Protein AF-A0A955YED9-F1 (afdb_monomer)

Solvent-accessible surface area (backbone atoms only — not comparable to full-atom values): 10294 Å² total; per-residue (Å²): 82,67,20,69,26,77,44,72,59,52,71,67,49,57,54,51,43,60,64,38,53,78,59,78,56,86,55,66,70,59,53,50,50,53,52,51,34,46,51,51,10,52,52,47,29,49,50,55,23,45,76,72,68,26,78,44,73,44,81,73,46,78,47,78,45,75,80,56,95,59,26,37,37,23,36,32,37,33,46,57,40,57,86,73,66,89,85,74,68,74,97,48,92,83,58,73,73,76,77,79,78,75,66,68,87,75,60,83,68,96,72,82,93,81,75,95,79,74,81,93,79,71,86,93,78,84,87,86,87,88,80,92,66,66,65,65,54,54,53,51,51,54,53,48,51,52,52,50,52,52,52,50,54,58,62,60,53,56,68,62,68,72,73,112

Sequence (164 aa):
VMATSVYSLGVSASIGALFKSIQRGELPEVTQLIYQARENALELIRKEAQALGAERVIGNRLQIREIGSGLVEVVALGTAVRRGPEGMRPQTPQLIPQAVIVDKSSRKTDESVTGLGAPLGGPMARAQHAQNSAGARAVGLIVGLFTLLFTCCLSGLIPFLAQQ

Mean predicted aligned error: 17.89 Å

Radius of gyration: 29.61 Å; Cα contacts (8 Å, |Δi|>4): 136; chains: 1; bounding box: 74×67×71 Å

Foldseek 3Di:
DKFKFKDACDPVNVVVCVVCVLVPDDSVSVVVRVVVRQVVRVVVVVVVLVVVVAPDWPPWDWDWDDPDPRMIMIMIDTDGHHDDDPPDDDPDPPPPPPDPPPPPVPDDPDDDDDPPDDPPPDDPPDDPDDDPDPSVVVVCVVVVVVVVVVVVVVVVVVVVVVPD

pLDDT: mean 75.04, std 17.65, range [46.12, 98.19]

Secondary structure (DSSP, 8-state):
-EEEEEEE-HHHHHHHHHHHHTT----HHHHHHHHHHHHHHHHHHHHHHHHTT-SEEEEEEEEEEEEETTE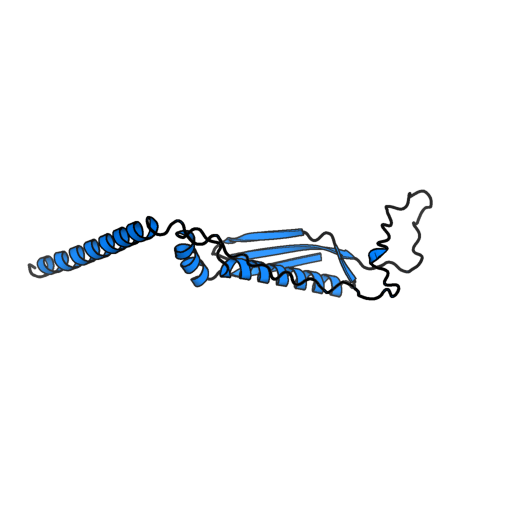EEEEEEEEEE-PPPTTPPPSSTTS--------GGG-----------------------S--SSHHHHHHHHHHHHHHHHHHHHHHHTTTTT--

Structure (mmCIF, N/CA/C/O backbone):
data_AF-A0A955YED9-F1
#
_entry.id   AF-A0A955YED9-F1
#
loop_
_atom_site.group_PDB
_atom_site.id
_atom_site.type_symbol
_atom_site.label_atom_id
_atom_site.label_alt_id
_atom_site.label_comp_id
_atom_site.label_asym_id
_atom_site.label_entity_id
_atom_site.label_seq_id
_atom_site.pdbx_PDB_ins_code
_atom_site.Cartn_x
_atom_site.Cartn_y
_atom_site.Cartn_z
_atom_site.occupancy
_atom_site.B_iso_or_equiv
_atom_site.auth_seq_id
_atom_site.auth_comp_id
_atom_site.auth_asym_id
_atom_site.auth_atom_id
_atom_site.pdbx_PDB_model_num
AT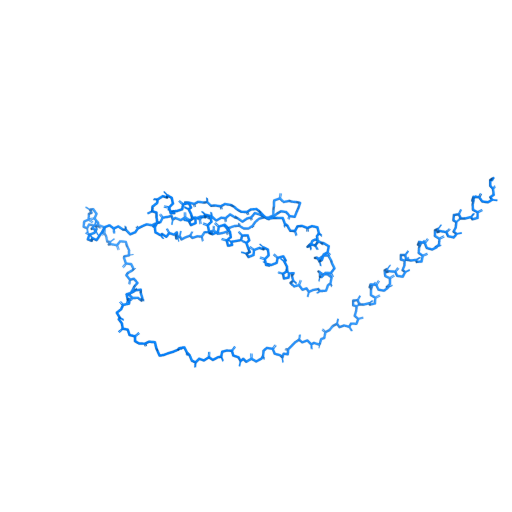OM 1 N N . VAL A 1 1 ? 9.531 4.900 -5.471 1.00 97.12 1 VAL A N 1
ATOM 2 C CA . VAL A 1 1 ? 8.109 5.297 -5.534 1.00 97.12 1 VAL A CA 1
ATOM 3 C C . VAL A 1 1 ? 7.575 5.382 -4.125 1.00 97.12 1 VAL A C 1
ATOM 5 O O . VAL A 1 1 ? 8.065 4.655 -3.256 1.00 97.12 1 VAL A O 1
ATOM 8 N N . MET A 1 2 ? 6.650 6.301 -3.892 1.00 97.25 2 MET A N 1
ATOM 9 C CA . MET A 1 2 ? 6.045 6.548 -2.595 1.00 97.25 2 MET A CA 1
ATOM 10 C C . MET A 1 2 ? 4.630 7.106 -2.759 1.00 97.25 2 MET A C 1
ATOM 12 O O . MET A 1 2 ? 4.415 8.084 -3.465 1.00 97.25 2 MET A O 1
ATOM 16 N N . ALA A 1 3 ? 3.692 6.569 -1.985 1.00 97.62 3 ALA A N 1
ATOM 17 C CA . ALA A 1 3 ? 2.346 7.111 -1.876 1.00 97.62 3 ALA A CA 1
ATOM 18 C C . ALA A 1 3 ? 1.942 7.320 -0.417 1.00 97.62 3 ALA A C 1
ATOM 20 O O . ALA A 1 3 ? 2.412 6.619 0.477 1.00 97.62 3 ALA A O 1
ATOM 21 N N . THR A 1 4 ? 1.038 8.268 -0.186 1.00 96.31 4 THR A N 1
ATOM 22 C CA . THR A 1 4 ? 0.406 8.496 1.117 1.00 96.31 4 THR A CA 1
ATOM 23 C C . THR A 1 4 ? -1.108 8.541 0.960 1.00 96.31 4 THR A C 1
ATOM 25 O O . THR A 1 4 ? -1.628 8.955 -0.078 1.00 96.31 4 THR A O 1
ATOM 28 N N . SER A 1 5 ? -1.813 8.077 1.983 1.00 96.31 5 SER A N 1
ATOM 29 C CA . SER A 1 5 ? -3.266 8.052 2.059 1.00 96.31 5 SER A CA 1
ATOM 30 C C . SER A 1 5 ? -3.695 8.432 3.470 1.00 96.31 5 SER A C 1
ATOM 32 O O . SER A 1 5 ? -3.253 7.809 4.432 1.00 96.31 5 SER A O 1
ATOM 34 N N . VAL 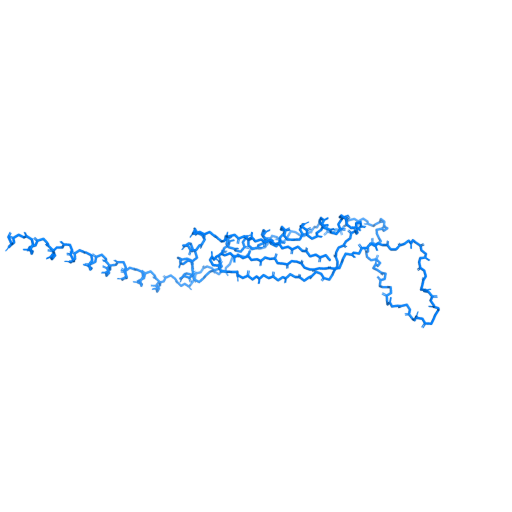A 1 6 ? -4.575 9.425 3.601 1.00 94.94 6 VAL A N 1
ATOM 35 C CA . VAL A 1 6 ? -5.052 9.923 4.898 1.00 94.94 6 VAL A CA 1
ATOM 36 C C . VAL A 1 6 ? -6.549 9.678 5.016 1.00 94.94 6 VAL A C 1
ATOM 38 O O . VAL A 1 6 ? -7.313 10.068 4.136 1.00 94.94 6 VAL A O 1
ATOM 41 N N . TYR A 1 7 ? -6.966 9.035 6.103 1.00 92.75 7 TYR A N 1
ATOM 42 C CA . TYR A 1 7 ? -8.367 8.751 6.408 1.00 92.75 7 TYR A CA 1
ATOM 43 C C . TYR A 1 7 ? -8.744 9.327 7.772 1.00 92.75 7 TYR A C 1
ATOM 45 O O . TYR A 1 7 ? -7.939 9.331 8.701 1.00 92.75 7 TYR A O 1
ATOM 53 N N . SER A 1 8 ? -9.987 9.791 7.902 1.00 90.06 8 SER A N 1
ATOM 54 C CA . SER A 1 8 ? -10.555 10.198 9.188 1.00 90.06 8 SER A CA 1
ATOM 55 C C . SER A 1 8 ? -11.337 9.046 9.795 1.00 90.06 8 SER A C 1
ATOM 57 O O . SER A 1 8 ? -12.218 8.496 9.143 1.00 90.06 8 SER A O 1
ATOM 59 N N . LEU A 1 9 ? -11.051 8.724 11.054 1.00 83.75 9 LEU A N 1
ATOM 60 C CA . LEU A 1 9 ? -11.819 7.761 11.839 1.00 83.75 9 LEU A CA 1
ATOM 61 C C . LEU A 1 9 ? -13.270 8.233 12.039 1.00 83.75 9 LEU A C 1
ATOM 63 O O . LEU A 1 9 ? -14.179 7.414 12.113 1.00 83.75 9 LEU A O 1
ATOM 67 N N . GLY A 1 10 ? -13.509 9.548 12.047 1.00 77.88 10 GLY A N 1
ATOM 68 C CA . GLY A 1 10 ? -14.836 10.133 12.222 1.00 77.88 10 GLY A CA 1
ATOM 69 C C . GLY A 1 10 ? -15.371 10.042 13.658 1.00 77.88 10 GLY A C 1
ATOM 70 O O . GLY A 1 10 ? -14.971 9.207 14.466 1.00 77.88 10 GLY A O 1
ATOM 71 N N . VAL A 1 11 ? -16.321 10.924 13.990 1.00 65.88 11 VAL A N 1
ATOM 72 C CA . VAL A 1 11 ? -16.887 11.055 15.350 1.00 65.88 11 VAL A CA 1
ATOM 73 C C . VAL A 1 11 ? -17.672 9.806 15.776 1.00 65.88 11 VAL A C 1
ATOM 75 O O . VAL A 1 11 ? -17.651 9.427 16.945 1.00 65.88 11 VAL A O 1
ATOM 78 N N . SER A 1 12 ? -18.329 9.126 14.835 1.00 58.22 12 SER A N 1
ATOM 79 C CA . SER A 1 12 ? -19.092 7.899 15.096 1.00 58.22 12 SER A CA 1
ATOM 80 C C . SER A 1 12 ? -18.199 6.721 15.483 1.00 58.22 12 SER A C 1
ATOM 82 O O . SER A 1 12 ? -18.553 5.976 16.399 1.00 58.22 12 SER A O 1
ATOM 84 N N . ALA A 1 13 ? -17.028 6.576 14.852 1.00 66.06 13 ALA A N 1
ATOM 85 C CA . ALA A 1 13 ? -16.054 5.572 15.258 1.00 66.06 13 ALA A CA 1
ATOM 86 C C . ALA A 1 13 ? -15.464 5.911 16.626 1.00 66.06 13 ALA A C 1
ATOM 88 O O . ALA A 1 13 ? -15.312 5.006 17.431 1.00 66.06 13 ALA A O 1
ATOM 89 N N . SER A 1 14 ? -15.219 7.188 16.940 1.00 66.81 14 SER A N 1
ATOM 90 C CA . SER A 1 14 ? -14.730 7.614 18.261 1.00 66.81 14 SER A CA 1
ATOM 91 C C . SER A 1 14 ? -15.736 7.350 19.389 1.00 66.81 14 SER A C 1
ATOM 93 O O . SER A 1 14 ? -15.358 6.892 20.465 1.00 66.81 14 SER A O 1
ATOM 95 N N . ILE A 1 15 ? -17.030 7.582 19.150 1.00 64.31 15 ILE A N 1
ATOM 96 C CA . ILE A 1 15 ? -18.091 7.303 20.131 1.00 64.31 15 ILE A CA 1
ATOM 97 C C . ILE A 1 15 ? -18.309 5.788 20.263 1.00 64.31 15 ILE A C 1
ATOM 99 O O . ILE A 1 15 ? -18.321 5.257 21.373 1.00 64.31 15 ILE A O 1
ATOM 103 N N . GLY A 1 16 ? -18.411 5.066 19.142 1.00 65.19 16 GLY A N 1
ATOM 104 C CA . GLY A 1 16 ? -18.522 3.605 19.129 1.00 65.19 16 GLY A CA 1
ATOM 105 C C . GLY A 1 16 ? -17.306 2.913 19.752 1.00 65.19 16 GLY A C 1
ATOM 106 O O . GLY A 1 16 ? -17.466 1.927 20.468 1.00 65.19 16 GLY A O 1
ATOM 107 N N . ALA A 1 17 ? -16.109 3.472 19.561 1.00 64.44 17 ALA A N 1
ATOM 108 C CA . ALA A 1 17 ? -14.872 3.048 20.200 1.00 64.44 17 ALA A CA 1
ATOM 109 C C . ALA A 1 17 ? -14.945 3.182 21.712 1.00 64.44 17 ALA A C 1
ATOM 111 O O . ALA A 1 17 ? -14.560 2.256 22.413 1.00 64.44 17 ALA A O 1
ATOM 112 N N . LEU A 1 18 ? -15.460 4.298 22.228 1.00 64.81 18 LEU A N 1
ATOM 113 C CA . LEU A 1 18 ? -15.553 4.536 23.665 1.00 64.81 18 LEU A CA 1
ATOM 114 C C . LEU A 1 18 ? -16.516 3.549 24.344 1.00 64.81 18 LEU A C 1
ATOM 116 O O . LEU A 1 18 ? -16.209 3.013 25.404 1.00 64.81 18 LEU A O 1
ATOM 120 N N . PHE A 1 19 ? -17.644 3.232 23.701 1.00 64.81 19 PHE A N 1
ATOM 121 C CA . PHE A 1 19 ? -18.604 2.259 24.231 1.00 64.81 19 PHE A CA 1
ATOM 122 C C . PHE A 1 19 ? -18.148 0.797 24.059 1.00 64.81 19 PHE A C 1
ATOM 124 O O . PHE A 1 19 ? -18.341 -0.007 24.973 1.00 64.81 19 PHE A O 1
ATOM 131 N N . LYS A 1 20 ? -17.509 0.437 22.932 1.00 63.09 20 LYS A N 1
ATOM 132 C CA . LYS A 1 20 ? -17.003 -0.928 22.675 1.00 63.09 20 LYS A CA 1
ATOM 133 C C . LYS A 1 20 ? -15.673 -1.226 23.385 1.00 63.09 20 LYS A C 1
ATOM 135 O O . LYS A 1 20 ? -15.450 -2.365 23.777 1.00 63.09 20 LYS A O 1
ATOM 140 N N . SER A 1 21 ? -14.815 -0.232 23.626 1.00 61.81 21 SER A N 1
ATOM 141 C CA . SER A 1 21 ? -13.539 -0.411 24.352 1.00 61.81 21 SER A CA 1
ATOM 142 C C . SER A 1 21 ? -13.737 -0.805 25.819 1.00 61.81 21 SER A C 1
ATOM 144 O O . SER A 1 21 ? -12.937 -1.564 26.365 1.00 61.81 21 SER A O 1
ATOM 146 N N . ILE A 1 22 ? -14.846 -0.382 26.437 1.00 64.62 22 ILE A N 1
ATOM 147 C CA . ILE A 1 22 ? -15.251 -0.821 27.782 1.00 64.62 22 ILE A CA 1
ATOM 148 C C . ILE A 1 22 ? -15.638 -2.315 27.784 1.00 64.62 22 ILE A C 1
ATOM 150 O O . ILE A 1 22 ? -15.417 -3.013 28.774 1.00 64.62 22 ILE A O 1
ATOM 154 N N . GLN A 1 23 ? -16.139 -2.843 26.662 1.00 60.00 23 GLN A N 1
ATOM 155 C CA . GLN A 1 23 ? -16.409 -4.268 26.434 1.00 60.00 23 GLN A CA 1
ATOM 156 C C . GLN A 1 23 ? -15.303 -4.917 25.584 1.00 60.00 23 GLN A C 1
ATOM 158 O O . GLN A 1 23 ? -15.607 -5.509 24.558 1.00 60.00 23 GLN A O 1
ATOM 163 N N . ARG A 1 24 ? -14.027 -4.784 25.993 1.00 59.62 24 ARG A N 1
ATOM 164 C CA . ARG A 1 24 ? -12.857 -5.561 25.506 1.00 59.62 24 ARG A CA 1
ATOM 165 C C . ARG A 1 24 ? -13.068 -6.223 24.131 1.00 59.62 24 ARG A C 1
ATOM 167 O O . ARG A 1 24 ? -13.347 -7.418 24.049 1.00 59.62 24 ARG A O 1
ATOM 174 N N . GLY A 1 25 ? -12.924 -5.461 23.055 1.00 74.25 25 GLY A N 1
ATOM 175 C CA . GLY A 1 25 ? -13.108 -5.999 21.714 1.00 74.25 25 GLY A CA 1
ATOM 176 C C . GLY A 1 25 ? -12.430 -5.161 20.647 1.00 74.25 25 GLY A C 1
ATOM 177 O O . GLY A 1 25 ? -12.253 -3.956 20.815 1.00 74.25 25 GLY A O 1
ATOM 178 N N . GLU A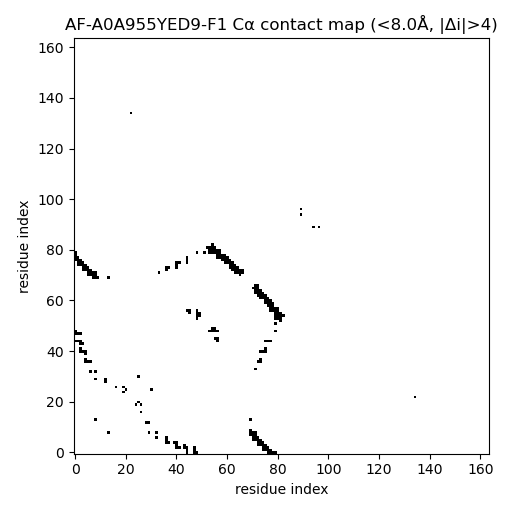 1 26 ? -12.049 -5.832 19.560 1.00 78.00 26 GLU A N 1
ATOM 179 C CA . GLU A 1 26 ? -11.688 -5.208 18.290 1.00 78.00 26 GLU A CA 1
ATOM 180 C C . GLU A 1 26 ? -12.803 -4.256 17.829 1.00 78.00 26 GLU A C 1
ATOM 182 O O . GLU A 1 26 ? -13.990 -4.505 18.054 1.00 78.00 26 GLU A O 1
ATOM 187 N N . LEU A 1 27 ? -12.418 -3.166 17.165 1.00 82.69 27 LEU A N 1
ATOM 188 C CA . LEU A 1 27 ? -13.344 -2.236 16.534 1.00 82.69 27 LEU A CA 1
ATOM 189 C C . LEU A 1 27 ? -13.379 -2.542 15.033 1.00 82.69 27 LEU A C 1
ATOM 191 O O . LEU A 1 27 ? -12.584 -1.960 14.294 1.00 82.69 27 LEU A O 1
ATOM 195 N N . PRO A 1 28 ? -14.267 -3.434 14.559 1.00 82.06 28 PRO A N 1
ATOM 196 C CA . PRO A 1 28 ? -14.246 -3.894 13.173 1.00 82.06 28 PRO A CA 1
ATOM 197 C C . PRO A 1 28 ? -14.401 -2.744 12.174 1.00 82.06 28 PRO A C 1
ATOM 199 O O . PRO A 1 28 ? -13.809 -2.784 11.100 1.00 82.06 28 PRO A O 1
ATOM 202 N N . GLU A 1 29 ? -15.130 -1.684 12.530 1.00 82.12 29 GLU A N 1
ATOM 203 C CA . GLU A 1 29 ? -15.288 -0.504 11.678 1.00 82.12 29 GLU A CA 1
ATOM 204 C C . GLU A 1 29 ? -13.972 0.278 11.516 1.00 82.12 29 GLU A C 1
ATOM 206 O O . GLU A 1 29 ? -13.617 0.681 10.408 1.00 82.12 29 GLU A O 1
ATOM 211 N N . VAL A 1 30 ? -13.213 0.443 12.604 1.00 84.69 30 VAL A N 1
ATOM 212 C CA . VAL A 1 30 ? -11.893 1.093 12.577 1.00 84.69 30 VAL A CA 1
ATOM 213 C C . VAL A 1 30 ? -10.884 0.201 11.867 1.00 84.69 30 VAL A C 1
ATOM 215 O O . VAL A 1 30 ? -10.158 0.674 10.997 1.00 84.69 30 VAL A O 1
ATOM 218 N N . THR A 1 31 ? -10.874 -1.097 12.178 1.00 88.56 31 THR A N 1
ATOM 219 C CA . THR A 1 31 ? -10.040 -2.084 11.490 1.00 88.56 31 THR A CA 1
ATOM 220 C C . THR A 1 31 ? -10.264 -2.020 9.977 1.00 88.56 31 THR A C 1
ATOM 222 O O . THR A 1 31 ? -9.306 -1.895 9.213 1.00 88.56 31 THR A O 1
ATOM 225 N N . GLN A 1 32 ? -11.523 -2.043 9.531 1.00 90.31 32 GLN A N 1
ATOM 226 C CA . GLN A 1 32 ? -11.873 -1.989 8.114 1.00 90.31 32 GLN A CA 1
ATOM 227 C C . GLN A 1 32 ? -11.411 -0.688 7.451 1.00 90.31 32 GLN A C 1
ATOM 229 O O . GLN A 1 32 ? -10.901 -0.717 6.331 1.00 90.31 32 GLN A O 1
ATOM 234 N N . LEU A 1 33 ? -11.536 0.444 8.144 1.00 91.12 33 LEU A N 1
ATOM 235 C CA . LEU A 1 33 ? -11.054 1.731 7.651 1.00 91.12 33 LEU A CA 1
ATOM 236 C C . LEU A 1 33 ? -9.532 1.731 7.452 1.00 91.12 33 LEU A C 1
ATOM 238 O O . LEU A 1 33 ? -9.045 2.209 6.427 1.00 91.12 33 LEU A O 1
ATOM 242 N N . ILE A 1 34 ? -8.776 1.127 8.372 1.00 91.94 34 ILE A N 1
ATOM 243 C CA . ILE A 1 34 ? -7.325 0.959 8.216 1.00 91.94 34 ILE A CA 1
ATOM 244 C C . ILE A 1 34 ? -6.991 0.070 7.012 1.00 91.94 34 ILE A C 1
ATOM 246 O O . ILE A 1 34 ? -6.077 0.391 6.247 1.00 91.94 34 ILE A O 1
ATOM 250 N N . TYR A 1 35 ? -7.734 -1.022 6.798 1.00 94.62 35 TYR A N 1
ATOM 251 C CA . TYR A 1 35 ? -7.561 -1.866 5.611 1.00 94.62 35 TYR A CA 1
ATOM 252 C C . TYR A 1 35 ? -7.810 -1.088 4.315 1.00 94.62 35 TYR A C 1
ATOM 254 O O . TYR A 1 35 ? -6.997 -1.172 3.394 1.00 94.62 35 TYR A O 1
ATOM 262 N N . GLN A 1 36 ? -8.879 -0.292 4.257 1.00 95.12 36 GLN A N 1
ATOM 263 C CA . GLN A 1 36 ? -9.191 0.551 3.100 1.00 95.12 36 GLN A CA 1
ATOM 264 C C . GLN A 1 36 ? -8.104 1.598 2.843 1.00 95.12 36 GLN A C 1
ATOM 266 O O . GLN A 1 36 ? -7.662 1.756 1.706 1.00 95.12 36 GLN A O 1
ATOM 271 N N . ALA A 1 37 ? -7.622 2.269 3.892 1.00 95.50 37 ALA A N 1
ATOM 272 C CA . ALA A 1 37 ? -6.548 3.251 3.777 1.00 95.50 37 ALA A CA 1
ATOM 273 C C . ALA A 1 37 ? -5.253 2.630 3.232 1.00 95.50 37 ALA A C 1
ATOM 275 O O . ALA A 1 37 ? -4.575 3.225 2.391 1.00 95.50 37 ALA A O 1
ATOM 276 N N . ARG A 1 38 ? -4.932 1.407 3.671 1.00 96.62 38 ARG A N 1
ATOM 277 C CA . ARG A 1 38 ? -3.772 0.651 3.192 1.00 96.62 38 ARG A CA 1
ATOM 278 C C . ARG A 1 38 ? -3.907 0.241 1.733 1.00 96.62 38 ARG A C 1
ATOM 280 O O . ARG A 1 38 ? -2.950 0.402 0.980 1.00 96.62 38 ARG A O 1
ATOM 287 N N . GLU A 1 39 ? -5.071 -0.260 1.338 1.00 96.94 39 GLU A N 1
ATOM 288 C CA . GLU A 1 39 ? -5.330 -0.647 -0.049 1.00 96.94 39 GLU A CA 1
ATOM 289 C C . GLU A 1 39 ? -5.239 0.562 -0.986 1.00 96.94 39 GLU A C 1
ATOM 291 O O . GLU A 1 39 ? -4.588 0.500 -2.026 1.00 96.94 39 GLU A O 1
ATOM 296 N N . ASN A 1 40 ? -5.792 1.705 -0.570 1.00 97.94 40 ASN A N 1
ATOM 297 C CA . ASN A 1 40 ? -5.691 2.942 -1.336 1.00 97.94 40 ASN A CA 1
ATOM 298 C C . ASN A 1 40 ? -4.231 3.397 -1.508 1.00 97.94 40 ASN A C 1
ATOM 300 O O . ASN A 1 40 ? -3.810 3.704 -2.622 1.00 97.94 40 ASN A O 1
ATOM 304 N N . ALA A 1 41 ? -3.426 3.384 -0.438 1.00 97.88 41 ALA A N 1
ATOM 305 C CA . ALA A 1 41 ? -2.001 3.716 -0.527 1.00 97.88 41 ALA A CA 1
ATOM 306 C C . ALA A 1 41 ? -1.240 2.772 -1.480 1.00 97.88 41 ALA A C 1
ATOM 308 O O . ALA A 1 41 ? -0.378 3.219 -2.242 1.00 97.88 41 ALA A O 1
ATOM 309 N N . LEU A 1 42 ? -1.572 1.477 -1.471 1.00 97.56 42 LEU A N 1
ATOM 310 C CA . LEU A 1 42 ? -0.981 0.482 -2.367 1.00 97.56 42 LEU A CA 1
ATOM 311 C C . LEU A 1 42 ? -1.400 0.674 -3.833 1.00 97.56 42 LEU A C 1
ATOM 313 O O . LEU A 1 42 ? -0.575 0.516 -4.733 1.00 97.56 42 LEU A O 1
ATOM 3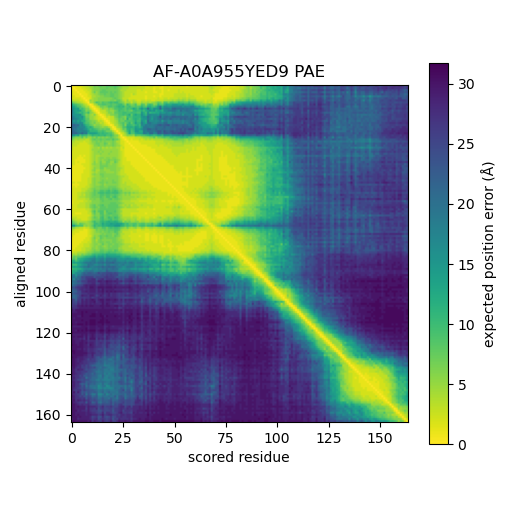17 N N . GLU A 1 43 ? -2.643 1.065 -4.098 1.00 97.88 43 GLU A N 1
ATOM 318 C CA . GLU A 1 43 ? -3.068 1.372 -5.465 1.00 97.88 43 GLU A CA 1
ATOM 319 C C . GLU A 1 43 ? -2.418 2.665 -5.976 1.00 97.88 43 GLU A C 1
ATOM 321 O O . GLU A 1 43 ? -2.009 2.741 -7.136 1.00 97.88 43 GLU A O 1
ATOM 326 N N . LEU A 1 44 ? -2.248 3.672 -5.115 1.00 98.19 44 LEU A N 1
ATOM 327 C CA . LEU A 1 44 ? -1.562 4.915 -5.471 1.00 98.19 44 LEU A CA 1
ATOM 328 C C . LEU A 1 44 ? -0.084 4.680 -5.817 1.00 98.19 44 LEU A C 1
ATOM 330 O O . LEU A 1 44 ? 0.365 5.140 -6.867 1.00 98.19 44 LEU A O 1
ATOM 334 N N . ILE A 1 45 ? 0.658 3.913 -5.007 1.00 97.94 45 ILE A N 1
ATOM 335 C CA . ILE A 1 45 ? 2.068 3.602 -5.315 1.00 97.94 45 ILE A CA 1
ATOM 336 C C . ILE A 1 45 ? 2.188 2.735 -6.578 1.00 97.94 45 ILE A C 1
ATOM 338 O O . ILE A 1 45 ? 3.154 2.866 -7.333 1.00 97.94 45 ILE A O 1
ATOM 342 N N . ARG A 1 46 ? 1.193 1.877 -6.858 1.00 97.31 46 ARG A N 1
ATOM 343 C CA . ARG A 1 46 ? 1.122 1.103 -8.105 1.00 97.31 46 ARG A CA 1
ATOM 344 C C . ARG A 1 46 ? 0.937 2.017 -9.313 1.00 97.31 46 ARG A C 1
ATOM 346 O O . ARG A 1 46 ? 1.661 1.861 -10.294 1.00 97.31 46 ARG A O 1
ATOM 353 N N . LYS A 1 47 ? 0.013 2.980 -9.240 1.00 97.88 47 LYS A N 1
ATOM 354 C CA . LYS A 1 47 ? -0.220 3.977 -10.299 1.00 97.88 47 LYS A CA 1
ATOM 355 C C . LYS A 1 47 ? 1.017 4.834 -10.557 1.00 97.88 47 LYS A C 1
ATOM 357 O O . LYS A 1 47 ? 1.389 5.030 -11.710 1.00 97.88 47 LYS A O 1
ATOM 362 N N . GLU A 1 48 ? 1.688 5.290 -9.503 1.00 97.69 48 GLU A N 1
ATOM 363 C CA . GLU A 1 48 ? 2.948 6.032 -9.618 1.00 97.69 48 GLU A CA 1
ATOM 364 C C . GLU A 1 48 ? 4.031 5.187 -10.310 1.00 97.69 48 GLU A C 1
ATOM 366 O O . GLU A 1 48 ? 4.677 5.640 -11.252 1.00 97.69 48 GLU A O 1
ATOM 371 N N . ALA A 1 49 ? 4.195 3.923 -9.908 1.00 97.75 49 ALA A N 1
ATOM 372 C CA . ALA A 1 49 ? 5.149 3.016 -10.540 1.00 97.75 49 ALA A CA 1
ATOM 373 C C . ALA A 1 49 ? 4.827 2.760 -12.022 1.00 97.75 49 ALA A C 1
ATOM 375 O O . ALA A 1 49 ? 5.737 2.731 -12.851 1.00 97.75 49 ALA A O 1
ATOM 376 N N . GLN A 1 50 ? 3.546 2.630 -12.371 1.00 96.94 50 GLN A N 1
ATOM 377 C CA . GLN A 1 50 ? 3.102 2.487 -13.758 1.00 96.94 50 GLN A CA 1
ATOM 378 C C . GLN A 1 50 ? 3.390 3.723 -14.599 1.00 96.94 50 GLN A C 1
ATOM 380 O O . GLN A 1 50 ? 3.834 3.583 -15.736 1.00 96.94 50 GLN A O 1
ATOM 385 N N . ALA A 1 51 ? 3.206 4.920 -14.040 1.00 97.25 51 ALA A N 1
ATOM 386 C CA . ALA A 1 51 ? 3.557 6.167 -14.715 1.00 97.25 51 ALA A CA 1
ATOM 387 C C . ALA A 1 51 ? 5.063 6.251 -15.037 1.00 97.25 51 ALA A C 1
ATOM 389 O O . ALA A 1 51 ? 5.449 6.853 -16.035 1.00 97.25 51 ALA A O 1
ATOM 390 N N . LEU A 1 52 ? 5.913 5.582 -14.248 1.00 96.44 52 LEU A N 1
ATOM 391 C CA . LEU A 1 52 ? 7.355 5.432 -14.501 1.00 96.44 52 LEU A CA 1
ATOM 392 C C . LEU A 1 52 ? 7.700 4.252 -15.437 1.00 96.44 52 LEU A C 1
ATOM 394 O O . LEU A 1 52 ? 8.874 3.928 -15.646 1.00 96.44 52 LEU A O 1
ATOM 398 N N . GLY A 1 53 ? 6.691 3.567 -15.980 1.00 94.19 53 GLY A N 1
ATOM 399 C CA . GLY A 1 53 ? 6.847 2.392 -16.836 1.00 94.19 53 GLY A CA 1
ATOM 400 C C . GLY A 1 53 ? 7.342 1.150 -16.095 1.00 94.19 53 GLY A C 1
ATOM 401 O O . GLY A 1 53 ? 7.899 0.249 -16.723 1.00 94.19 53 GLY A O 1
ATOM 402 N N . ALA A 1 54 ? 7.230 1.095 -14.769 1.00 96.31 54 ALA A N 1
ATOM 403 C CA . ALA A 1 54 ? 7.551 -0.109 -14.017 1.00 96.31 54 ALA A CA 1
ATOM 404 C C . ALA A 1 54 ? 6.430 -1.149 -14.134 1.00 96.31 54 ALA A C 1
ATOM 406 O O . ALA A 1 54 ? 5.252 -0.818 -14.235 1.00 96.31 54 ALA A O 1
ATOM 407 N N . GLU A 1 55 ? 6.806 -2.425 -14.093 1.00 92.38 55 GLU A N 1
ATOM 408 C CA . GLU A 1 55 ? 5.853 -3.540 -14.118 1.00 92.38 55 GLU A CA 1
ATOM 409 C C . GLU A 1 55 ? 5.346 -3.848 -12.704 1.00 92.38 55 GLU A C 1
ATOM 411 O O . GLU A 1 55 ? 4.210 -4.278 -12.509 1.00 92.38 55 GLU A O 1
ATOM 416 N N . ARG A 1 56 ? 6.210 -3.652 -11.699 1.00 93.81 56 ARG A N 1
ATOM 417 C CA . ARG A 1 56 ? 5.963 -4.050 -10.311 1.00 93.81 56 ARG A CA 1
ATOM 418 C C . ARG A 1 56 ? 6.624 -3.093 -9.325 1.00 93.81 56 ARG A C 1
ATOM 420 O O . ARG A 1 56 ? 7.575 -2.393 -9.664 1.00 93.81 56 ARG A O 1
ATOM 427 N N . VAL A 1 57 ? 6.169 -3.144 -8.076 1.00 96.12 57 VAL A N 1
ATOM 428 C CA . VAL A 1 57 ? 6.846 -2.532 -6.926 1.00 96.12 57 VAL A CA 1
ATOM 429 C C . VAL A 1 57 ? 7.288 -3.643 -5.977 1.00 96.12 57 VAL A C 1
ATOM 431 O O . VAL A 1 57 ? 6.508 -4.548 -5.679 1.00 96.12 57 VAL A O 1
ATOM 434 N N . ILE A 1 58 ? 8.548 -3.616 -5.544 1.00 95.00 58 ILE A N 1
ATOM 435 C CA . ILE A 1 58 ? 9.123 -4.577 -4.593 1.00 95.00 58 ILE A CA 1
ATOM 436 C C . ILE A 1 58 ? 9.652 -3.870 -3.350 1.00 95.00 58 ILE A C 1
ATOM 438 O O . ILE A 1 58 ? 9.883 -2.662 -3.361 1.00 95.00 58 ILE A O 1
ATOM 442 N N . GLY A 1 59 ? 9.867 -4.642 -2.282 1.00 94.12 59 GLY A N 1
ATOM 443 C CA . GLY A 1 59 ? 10.397 -4.104 -1.030 1.00 94.12 59 GLY A CA 1
ATOM 444 C C . GLY A 1 59 ? 9.447 -3.104 -0.371 1.00 94.12 59 GLY A C 1
ATOM 445 O O . GLY A 1 59 ? 9.910 -2.142 0.235 1.00 94.12 59 GLY A O 1
ATOM 446 N N . ASN A 1 60 ? 8.132 -3.311 -0.522 1.00 93.44 60 ASN A N 1
ATOM 447 C CA . ASN A 1 60 ? 7.127 -2.407 0.023 1.00 93.44 60 ASN A CA 1
ATOM 448 C C . ASN A 1 60 ? 7.269 -2.289 1.543 1.00 93.44 60 ASN A C 1
ATOM 450 O O . ASN A 1 60 ? 7.214 -3.283 2.268 1.00 93.44 60 ASN A O 1
ATOM 454 N N . ARG A 1 61 ? 7.400 -1.056 2.023 1.00 95.62 61 ARG A N 1
ATOM 455 C CA . ARG A 1 61 ? 7.352 -0.687 3.432 1.00 95.62 61 ARG A CA 1
ATOM 456 C C . ARG A 1 61 ? 6.127 0.186 3.653 1.00 95.62 61 ARG A C 1
ATOM 458 O O . ARG A 1 61 ? 6.007 1.246 3.047 1.00 95.62 61 ARG A O 1
ATOM 465 N N . LEU A 1 62 ? 5.241 -0.272 4.529 1.00 95.56 62 LEU A N 1
ATOM 466 C CA . LEU A 1 62 ? 4.048 0.458 4.938 1.00 95.56 62 LEU A CA 1
ATOM 467 C C . LEU A 1 62 ? 4.251 1.016 6.344 1.00 95.56 62 LEU A C 1
ATOM 469 O O . LEU A 1 62 ? 4.703 0.302 7.239 1.00 95.56 62 LEU A O 1
ATOM 473 N N . GLN A 1 63 ? 3.916 2.284 6.529 1.00 96.06 63 GLN A N 1
ATOM 474 C CA . GLN A 1 63 ? 3.909 2.952 7.823 1.00 96.06 63 GLN A CA 1
ATOM 475 C C . GLN A 1 63 ? 2.516 3.507 8.075 1.00 96.06 63 GLN A C 1
ATOM 477 O O . GLN A 1 63 ? 1.960 4.183 7.216 1.00 96.06 63 GLN A O 1
ATOM 482 N N . ILE A 1 64 ? 1.961 3.208 9.246 1.00 94.38 64 ILE A N 1
ATOM 483 C CA . ILE A 1 64 ? 0.662 3.716 9.685 1.00 94.38 64 ILE A CA 1
ATOM 484 C C . ILE A 1 64 ? 0.915 4.597 10.899 1.00 94.38 64 ILE A C 1
ATOM 486 O O . ILE A 1 64 ? 1.594 4.174 11.836 1.00 94.38 64 ILE A O 1
ATOM 490 N N . ARG A 1 65 ? 0.418 5.829 10.863 1.00 91.50 65 ARG A N 1
ATOM 491 C CA . ARG A 1 65 ? 0.636 6.831 11.910 1.00 91.50 65 ARG A CA 1
ATOM 492 C C . ARG A 1 65 ? -0.634 7.635 12.118 1.00 91.50 65 ARG A C 1
ATOM 494 O O . ARG A 1 65 ? -1.299 7.999 11.157 1.00 91.50 65 ARG A O 1
ATOM 501 N N . GLU A 1 66 ? -0.955 7.937 13.366 1.00 88.62 66 GLU A N 1
ATOM 502 C CA . GLU A 1 66 ? -1.989 8.920 13.671 1.00 88.62 66 GLU A CA 1
ATOM 503 C C . GLU A 1 66 ? -1.364 10.318 13.619 1.00 88.62 66 GLU A C 1
ATOM 505 O O . GLU A 1 66 ? -0.335 10.561 14.252 1.00 88.62 66 GLU A O 1
ATOM 510 N N . ILE A 1 67 ? -1.960 11.228 12.848 1.00 85.56 67 ILE A N 1
ATOM 511 C CA . ILE A 1 67 ? -1.463 12.610 12.687 1.00 85.56 67 ILE A CA 1
ATOM 512 C C . ILE A 1 67 ? -2.183 13.595 13.627 1.00 85.56 67 ILE A C 1
ATOM 514 O O . ILE A 1 67 ? -1.916 14.794 13.601 1.00 85.56 67 ILE A O 1
ATOM 518 N N . GLY A 1 68 ? -3.083 13.082 14.472 1.00 80.94 68 GLY A N 1
ATOM 519 C CA . GLY A 1 68 ? -3.913 13.840 15.405 1.00 80.94 68 GLY A CA 1
ATOM 520 C C . GLY A 1 68 ? -5.358 14.001 14.928 1.00 80.94 68 GLY A C 1
ATOM 521 O O . GLY A 1 68 ? -5.677 13.820 13.754 1.00 80.94 68 GLY A O 1
ATOM 522 N N . SER A 1 69 ? -6.251 14.347 15.860 1.00 81.62 69 SER A N 1
ATOM 523 C CA . SER A 1 69 ? -7.689 14.561 15.605 1.00 81.62 69 SER A CA 1
ATOM 524 C C . SER A 1 69 ? -8.418 13.359 14.980 1.00 81.62 69 SER A C 1
ATOM 526 O O . SER A 1 69 ? -9.363 13.537 14.212 1.00 81.62 69 SER A O 1
ATOM 528 N N . GLY A 1 70 ? -7.983 12.127 15.276 1.00 83.50 70 GLY A N 1
ATOM 529 C CA . GLY A 1 70 ? -8.573 10.921 14.692 1.00 83.50 70 GLY A CA 1
ATOM 530 C C . GLY A 1 70 ? -8.290 10.764 13.195 1.00 83.50 70 GLY A C 1
ATOM 531 O O . GLY A 1 70 ? -9.070 10.128 12.488 1.00 83.50 70 GLY A O 1
ATOM 532 N N . LEU A 1 71 ? -7.209 11.366 12.694 1.00 89.81 71 LEU A N 1
ATOM 533 C CA . LEU A 1 71 ? -6.710 11.151 11.339 1.00 89.81 71 LEU A CA 1
ATOM 534 C C . LEU A 1 71 ? -5.600 10.109 11.345 1.00 89.81 71 LEU A C 1
ATOM 536 O O . LEU A 1 71 ? -4.642 10.210 12.114 1.00 89.81 71 LEU A O 1
ATOM 540 N N . VAL A 1 72 ? -5.696 9.152 10.430 1.00 92.50 72 VAL A N 1
ATOM 541 C CA . VAL A 1 72 ? -4.679 8.130 10.219 1.00 92.50 72 VAL A CA 1
ATOM 542 C C . VAL A 1 72 ? -4.060 8.302 8.843 1.00 92.50 72 VAL A C 1
ATOM 544 O O . VAL A 1 72 ? -4.753 8.311 7.828 1.00 92.50 72 VAL A O 1
ATOM 547 N N . GLU A 1 73 ? -2.739 8.409 8.825 1.00 95.06 73 GLU A N 1
ATOM 548 C CA . GLU A 1 73 ? -1.902 8.366 7.639 1.00 95.06 73 GLU A CA 1
ATOM 549 C C . GLU A 1 73 ? -1.388 6.951 7.405 1.00 95.06 73 GLU A C 1
ATOM 551 O O . GLU A 1 73 ? -0.841 6.315 8.310 1.00 95.06 73 GLU A O 1
ATOM 556 N N . VAL A 1 74 ? -1.503 6.491 6.164 1.00 96.62 74 VAL A N 1
ATOM 557 C CA . VAL A 1 74 ? -0.832 5.298 5.664 1.00 96.62 74 VAL A CA 1
ATOM 558 C C . VAL A 1 74 ? 0.119 5.701 4.549 1.00 96.62 74 VAL A C 1
ATOM 560 O O . VAL A 1 74 ? -0.307 6.132 3.479 1.00 96.62 74 VAL A O 1
ATOM 563 N N . VAL A 1 75 ? 1.412 5.524 4.793 1.00 97.44 75 VAL A N 1
ATOM 564 C CA . VAL A 1 75 ? 2.480 5.798 3.833 1.00 97.44 75 VAL A CA 1
ATOM 565 C C . VAL A 1 75 ? 3.017 4.480 3.288 1.00 97.44 75 VAL A C 1
ATOM 567 O O . VAL A 1 75 ? 3.396 3.594 4.054 1.00 97.44 75 VAL A O 1
ATOM 570 N N . ALA A 1 76 ? 3.078 4.355 1.967 1.00 97.62 76 ALA A N 1
ATOM 571 C CA . ALA A 1 76 ? 3.690 3.247 1.252 1.00 97.62 76 ALA A CA 1
ATOM 572 C C . ALA A 1 76 ? 4.973 3.721 0.566 1.00 97.62 76 ALA A C 1
ATOM 574 O O . ALA A 1 76 ? 4.961 4.707 -0.166 1.00 97.62 76 ALA A O 1
ATOM 575 N N . LEU A 1 77 ? 6.073 2.998 0.761 1.00 97.62 77 LEU A N 1
ATOM 576 C CA . LEU A 1 77 ? 7.331 3.198 0.043 1.00 97.62 77 LEU A CA 1
ATOM 577 C C . LEU A 1 77 ? 7.762 1.892 -0.605 1.00 97.62 77 LEU A C 1
ATOM 579 O O . LEU A 1 77 ? 7.587 0.828 -0.020 1.00 97.62 77 LEU A O 1
ATOM 583 N N . GLY A 1 78 ? 8.384 1.971 -1.775 1.00 96.88 78 GLY A N 1
ATOM 584 C CA . GLY A 1 78 ? 8.912 0.792 -2.447 1.00 96.88 78 GLY A CA 1
ATOM 585 C C . GLY A 1 78 ? 9.799 1.119 -3.641 1.00 96.88 78 GLY A C 1
ATOM 586 O O . GLY A 1 78 ? 9.963 2.276 -4.054 1.00 96.88 78 GLY A O 1
ATOM 587 N N . THR A 1 79 ? 10.366 0.067 -4.221 1.00 97.56 79 THR A N 1
ATOM 588 C CA . THR A 1 79 ? 11.229 0.144 -5.399 1.00 97.56 79 THR A CA 1
ATOM 589 C C . THR A 1 79 ? 10.448 -0.295 -6.628 1.00 97.56 79 THR A C 1
ATOM 591 O O . THR A 1 79 ? 10.027 -1.446 -6.732 1.00 97.56 79 THR A O 1
ATOM 594 N N . ALA A 1 80 ? 10.259 0.628 -7.567 1.00 97.31 80 ALA A N 1
ATOM 595 C CA . ALA A 1 80 ? 9.639 0.343 -8.851 1.00 97.31 80 ALA A CA 1
ATOM 596 C C . ALA A 1 80 ? 10.632 -0.413 -9.743 1.00 97.31 80 ALA A C 1
ATOM 598 O O . ALA A 1 80 ? 11.764 0.029 -9.932 1.00 97.31 80 ALA A O 1
ATOM 599 N N . VAL A 1 81 ? 10.216 -1.564 -10.267 1.00 94.81 81 VAL A N 1
ATOM 600 C CA . VAL A 1 81 ? 11.055 -2.452 -11.076 1.00 94.81 81 VAL A CA 1
ATOM 601 C C . VAL A 1 81 ? 10.350 -2.861 -12.362 1.00 94.81 81 VAL A C 1
ATOM 603 O O . VAL A 1 81 ? 9.130 -3.025 -12.421 1.00 94.81 81 VAL A O 1
ATOM 606 N N . ARG A 1 82 ? 11.145 -3.070 -13.405 1.00 91.75 82 ARG A N 1
ATOM 607 C CA . ARG A 1 82 ? 10.732 -3.614 -14.698 1.00 91.75 82 ARG A CA 1
ATOM 608 C C . ARG A 1 82 ? 11.739 -4.682 -15.096 1.00 91.75 82 ARG A C 1
ATOM 610 O O . ARG A 1 82 ? 12.911 -4.582 -14.729 1.00 91.75 82 ARG A O 1
ATOM 617 N N . ARG A 1 83 ? 11.299 -5.694 -15.841 1.00 86.00 83 ARG A N 1
ATOM 618 C CA . ARG A 1 83 ? 12.221 -6.672 -16.425 1.00 86.00 83 ARG A CA 1
ATOM 619 C C . ARG A 1 83 ? 13.205 -5.973 -17.362 1.00 86.00 83 ARG A C 1
ATOM 621 O O . ARG A 1 83 ? 12.825 -5.105 -18.147 1.00 86.00 83 ARG A O 1
ATOM 628 N N . GLY A 1 84 ? 14.473 -6.356 -17.256 1.00 81.62 84 GLY A N 1
ATOM 629 C CA . GLY A 1 84 ? 15.466 -6.007 -18.264 1.00 81.62 84 GLY A CA 1
ATOM 630 C C . GLY A 1 84 ? 15.175 -6.726 -19.587 1.00 81.62 84 GLY A C 1
ATOM 631 O O . GLY A 1 84 ? 14.400 -7.687 -19.601 1.00 81.62 84 GLY A O 1
ATOM 632 N N . PRO A 1 85 ? 15.786 -6.280 -20.694 1.00 80.44 85 PRO A N 1
ATOM 633 C CA . PRO A 1 85 ? 15.703 -6.988 -21.966 1.00 80.44 85 PRO A CA 1
ATOM 634 C C . PRO A 1 85 ? 16.227 -8.425 -21.834 1.00 80.44 85 PRO A C 1
ATOM 636 O O . PRO A 1 85 ? 17.128 -8.705 -21.033 1.00 80.44 85 PRO A O 1
ATOM 639 N N . GLU A 1 86 ? 15.663 -9.343 -22.623 1.00 78.88 86 GLU A N 1
ATOM 640 C CA . GLU A 1 86 ? 16.146 -10.723 -22.666 1.00 78.88 86 GLU A CA 1
ATOM 641 C C . GLU A 1 86 ? 17.630 -10.766 -23.053 1.00 78.88 86 GLU A C 1
ATOM 643 O O . GLU A 1 86 ? 18.100 -10.003 -23.896 1.00 78.88 86 GLU A O 1
ATOM 648 N N . GLY A 1 87 ? 18.392 -11.646 -22.400 1.00 76.12 87 GLY A N 1
ATOM 649 C CA . GLY A 1 87 ? 19.827 -11.781 -22.650 1.00 76.12 87 GLY A CA 1
ATOM 650 C C . GLY A 1 87 ? 20.708 -10.703 -22.007 1.00 76.12 87 GLY A C 1
ATOM 651 O O . GLY A 1 87 ? 21.896 -10.652 -22.324 1.00 76.12 87 GLY A O 1
ATOM 652 N N . MET A 1 88 ? 20.183 -9.873 -21.095 1.00 73.62 88 MET A N 1
ATOM 653 C CA . MET A 1 88 ? 20.998 -8.951 -20.295 1.00 73.62 88 MET A CA 1
ATOM 654 C C . MET A 1 88 ? 22.095 -9.710 -19.530 1.00 73.62 88 MET A C 1
ATOM 656 O O . MET A 1 88 ? 21.813 -10.562 -18.687 1.00 73.62 88 MET A O 1
ATOM 660 N N . ARG A 1 89 ? 23.358 -9.390 -19.836 1.00 71.12 89 ARG A N 1
ATOM 661 C CA . ARG A 1 89 ? 24.550 -9.947 -19.180 1.00 71.12 89 ARG A CA 1
ATOM 662 C C . ARG A 1 89 ? 25.138 -8.929 -18.198 1.00 71.12 89 ARG A C 1
ATOM 664 O O . ARG A 1 89 ? 24.996 -7.726 -18.425 1.00 71.12 89 ARG A O 1
ATOM 671 N N . PRO A 1 90 ? 25.816 -9.378 -17.130 1.00 72.38 90 PRO A N 1
ATOM 672 C CA . PRO A 1 90 ? 26.636 -8.497 -16.305 1.00 72.38 90 PRO A CA 1
ATOM 673 C C . PRO A 1 90 ? 27.659 -7.750 -17.171 1.00 72.38 90 PRO A C 1
ATOM 675 O O . PRO A 1 90 ? 28.195 -8.325 -18.118 1.00 72.38 90 PRO A O 1
ATOM 678 N N . GLN A 1 91 ? 27.948 -6.485 -16.845 1.00 72.06 91 GLN A N 1
ATOM 679 C CA . GLN A 1 91 ? 28.939 -5.697 -17.595 1.00 72.06 91 GLN A CA 1
ATOM 680 C C . GLN A 1 91 ? 30.354 -6.284 -17.505 1.00 72.06 91 GLN A C 1
ATOM 682 O O . GLN A 1 91 ? 31.171 -6.052 -18.391 1.00 72.06 91 GLN A O 1
ATOM 687 N N . THR A 1 92 ? 30.643 -7.060 -16.459 1.00 74.19 92 THR A N 1
ATOM 688 C CA . THR A 1 92 ? 31.940 -7.704 -16.256 1.00 74.19 92 THR A CA 1
ATOM 689 C C . THR A 1 92 ? 31.774 -9.177 -15.858 1.00 74.19 92 THR A C 1
ATOM 691 O O . THR A 1 92 ? 30.916 -9.494 -15.030 1.00 74.19 92 THR A O 1
ATOM 694 N N . PRO A 1 93 ? 32.602 -10.094 -16.403 1.00 69.75 93 PRO A N 1
ATOM 695 C CA . PRO A 1 93 ? 32.621 -11.510 -16.012 1.00 69.75 93 PRO A CA 1
ATOM 696 C C . PRO A 1 93 ? 32.989 -11.764 -14.543 1.00 69.75 93 PRO A C 1
ATOM 698 O O . PRO A 1 93 ? 32.743 -12.848 -14.026 1.00 69.75 93 PRO A O 1
ATOM 701 N N . GLN A 1 94 ? 33.626 -10.791 -13.886 1.00 73.19 94 GLN A N 1
ATOM 702 C CA . GLN A 1 94 ? 34.173 -10.913 -12.532 1.00 73.19 94 GLN A CA 1
ATOM 703 C C . GLN A 1 94 ? 33.128 -10.697 -11.433 1.00 73.19 94 GLN A C 1
ATOM 705 O O . GLN A 1 94 ? 33.369 -11.049 -10.279 1.00 73.19 94 GLN A O 1
ATOM 710 N N . LEU A 1 95 ? 31.967 -10.129 -11.763 1.00 67.12 95 LEU A N 1
ATOM 711 C CA . LEU A 1 95 ? 30.855 -10.094 -10.828 1.00 67.12 95 LEU A CA 1
ATOM 712 C C . LEU A 1 95 ? 30.203 -11.475 -10.844 1.00 67.12 95 LEU A C 1
ATOM 714 O O . LEU A 1 95 ? 29.500 -11.823 -11.793 1.00 67.12 95 LEU A O 1
ATOM 718 N N . ILE A 1 96 ? 30.432 -12.257 -9.783 1.00 58.22 96 ILE A N 1
ATOM 719 C CA . ILE A 1 96 ? 29.611 -13.437 -9.481 1.00 58.22 96 ILE A CA 1
ATOM 720 C C . ILE A 1 96 ? 28.155 -12.965 -9.612 1.00 58.22 96 ILE A C 1
ATOM 722 O O . ILE A 1 96 ? 27.829 -11.952 -8.983 1.00 58.22 96 ILE A O 1
ATOM 726 N N . PRO A 1 97 ? 27.307 -13.587 -10.457 1.00 58.91 97 PRO A N 1
ATOM 727 C CA . PRO A 1 97 ? 25.963 -13.087 -10.710 1.00 58.91 97 PRO A CA 1
ATOM 728 C C . PRO A 1 97 ? 25.263 -12.883 -9.370 1.00 58.91 97 PRO A C 1
ATOM 730 O O . PRO A 1 97 ? 25.009 -1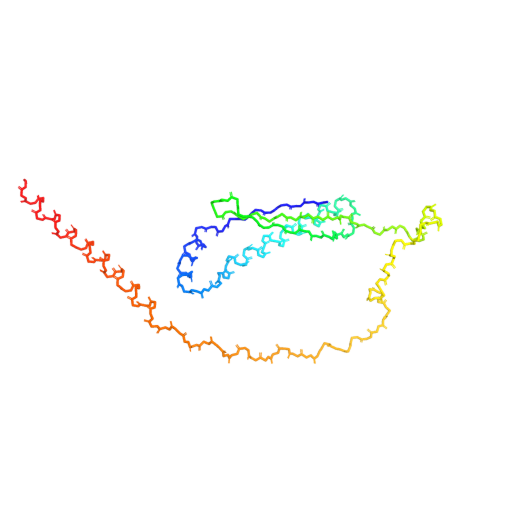3.853 -8.653 1.00 58.91 97 PRO A O 1
ATOM 733 N N . GLN A 1 98 ? 25.012 -11.620 -9.004 1.00 65.12 98 GLN A N 1
ATOM 734 C CA . GLN A 1 98 ? 24.237 -11.309 -7.810 1.00 65.12 98 GLN A CA 1
ATOM 735 C C . GLN A 1 98 ? 22.908 -12.033 -7.981 1.00 65.12 98 GLN A C 1
ATOM 737 O O . GLN A 1 98 ? 22.222 -11.810 -8.976 1.00 65.12 98 GLN A O 1
ATOM 742 N N . ALA A 1 99 ? 22.667 -12.994 -7.088 1.00 55.12 99 ALA A N 1
ATOM 743 C CA . ALA A 1 99 ? 21.789 -14.139 -7.286 1.00 55.12 99 ALA A CA 1
ATOM 744 C C . ALA A 1 99 ? 20.606 -13.854 -8.223 1.00 55.12 99 ALA A C 1
ATOM 746 O O . ALA A 1 99 ? 19.629 -13.208 -7.844 1.00 55.12 99 ALA A O 1
ATOM 747 N N . VAL A 1 100 ? 20.671 -14.384 -9.447 1.00 59.22 100 VAL A N 1
ATOM 748 C CA . VAL A 1 100 ? 19.477 -14.517 -10.280 1.00 59.22 100 VAL A CA 1
ATOM 749 C C . VAL A 1 100 ? 18.682 -15.668 -9.676 1.00 59.22 100 VAL A C 1
ATOM 751 O O . VAL A 1 100 ? 18.849 -16.827 -10.052 1.00 59.22 100 VAL A O 1
ATOM 754 N N . ILE A 1 101 ? 17.852 -15.361 -8.679 1.00 61.44 101 ILE A N 1
ATOM 755 C CA . ILE A 1 101 ? 16.868 -16.311 -8.163 1.00 61.44 101 ILE A CA 1
ATOM 756 C C . ILE A 1 101 ? 15.810 -16.446 -9.255 1.00 61.44 101 ILE A C 1
ATOM 758 O O . ILE A 1 101 ? 14.856 -15.673 -9.334 1.00 61.44 101 ILE A O 1
ATOM 762 N N . VAL A 1 102 ? 16.033 -17.395 -10.161 1.00 59.38 102 VAL A N 1
ATOM 763 C CA . VAL A 1 102 ? 15.039 -17.779 -11.158 1.00 59.38 102 VAL A CA 1
ATOM 764 C C . VAL A 1 102 ? 13.928 -18.498 -10.408 1.00 59.38 102 VAL A C 1
ATOM 766 O O . VAL A 1 102 ? 14.070 -19.666 -10.047 1.00 59.38 102 VAL A O 1
ATOM 769 N N . ASP A 1 103 ? 12.828 -17.793 -10.163 1.00 61.22 103 ASP A N 1
ATOM 770 C CA . ASP A 1 103 ? 11.624 -18.394 -9.611 1.00 61.22 103 ASP A CA 1
ATOM 771 C C . ASP A 1 103 ? 10.986 -19.318 -10.658 1.00 61.22 103 ASP A C 1
ATOM 773 O O . ASP A 1 103 ? 10.208 -18.900 -11.522 1.00 61.22 103 ASP A O 1
ATOM 777 N N . LYS A 1 104 ? 11.358 -20.599 -10.591 1.00 60.41 104 LYS A N 1
ATOM 778 C CA . LYS A 1 104 ? 10.844 -21.657 -11.467 1.00 60.41 104 LYS A CA 1
ATOM 779 C C . LYS A 1 104 ? 9.341 -21.889 -11.273 1.00 60.41 104 LYS A C 1
ATOM 781 O O . LYS A 1 104 ? 8.719 -22.415 -12.187 1.00 60.41 104 LYS A O 1
ATOM 786 N N . SER A 1 105 ? 8.752 -21.455 -10.152 1.00 51.88 105 SER A N 1
ATOM 787 C CA . SER A 1 105 ? 7.316 -21.621 -9.881 1.00 51.88 105 SER A CA 1
ATOM 788 C C . SER A 1 105 ? 6.429 -20.658 -10.681 1.00 51.88 105 SER A C 1
ATOM 790 O O . SER A 1 105 ? 5.247 -20.920 -10.884 1.00 51.88 105 SER A O 1
ATOM 792 N N . SER A 1 106 ? 7.012 -19.581 -11.220 1.00 51.06 106 SER A N 1
ATOM 793 C CA . SER A 1 106 ? 6.314 -18.616 -12.080 1.00 51.06 106 SER A CA 1
ATOM 794 C C . SER A 1 106 ? 6.271 -19.012 -13.565 1.00 51.06 106 SER A C 1
ATOM 796 O O . SER A 1 106 ? 5.536 -18.406 -14.350 1.00 51.06 106 SER A O 1
ATOM 798 N N . ARG A 1 107 ? 7.028 -20.042 -13.974 1.00 46.84 107 ARG A N 1
ATOM 799 C CA . ARG A 1 107 ? 6.942 -20.615 -15.324 1.00 46.84 107 ARG A CA 1
ATOM 800 C C . ARG A 1 107 ? 5.753 -21.572 -15.382 1.00 46.84 107 ARG A C 1
ATOM 802 O O . ARG A 1 107 ? 5.900 -22.758 -15.112 1.00 46.84 107 ARG A O 1
ATOM 809 N N . LYS A 1 108 ? 4.584 -21.072 -15.789 1.00 46.88 108 LYS A N 1
ATOM 810 C CA . LYS A 1 108 ? 3.511 -21.939 -16.292 1.00 46.88 108 LYS A CA 1
ATOM 811 C C . LYS A 1 108 ? 4.015 -22.673 -17.536 1.00 46.88 108 LYS A C 1
ATOM 813 O O . LYS A 1 108 ? 4.086 -22.091 -18.613 1.00 46.88 108 LYS A O 1
ATOM 818 N N . THR A 1 109 ? 4.387 -23.932 -17.354 1.00 49.25 109 THR A N 1
ATOM 819 C CA . THR A 1 109 ? 4.241 -24.960 -18.387 1.00 49.25 109 THR A CA 1
ATOM 820 C C . THR A 1 109 ? 3.009 -25.742 -17.954 1.00 49.25 109 THR A C 1
ATOM 822 O O . THR A 1 109 ? 2.905 -26.068 -16.774 1.00 49.25 109 THR A O 1
ATOM 825 N N . ASP A 1 110 ? 2.041 -25.900 -18.848 1.00 53.72 110 ASP A N 1
ATOM 826 C CA . ASP A 1 110 ? 0.707 -26.427 -18.559 1.00 53.72 110 ASP A CA 1
ATOM 827 C C . ASP A 1 110 ? 0.742 -27.731 -17.741 1.00 53.72 110 ASP A C 1
ATOM 829 O O . ASP A 1 110 ? 1.046 -28.795 -18.270 1.00 53.72 110 ASP A O 1
ATOM 833 N N . GLU A 1 111 ? 0.391 -27.657 -16.455 1.00 50.69 111 GLU A N 1
ATOM 834 C CA . GLU A 1 111 ? 0.009 -28.823 -15.662 1.00 50.69 111 GLU A CA 1
ATOM 835 C C . GLU A 1 111 ? -1.329 -28.551 -14.970 1.00 50.69 111 GLU A C 1
ATOM 837 O O . GLU A 1 111 ? -1.572 -27.514 -14.349 1.00 50.69 111 GLU A O 1
ATOM 842 N N . SER A 1 112 ? -2.229 -29.501 -15.176 1.00 46.12 112 SER A N 1
ATOM 843 C CA . SER A 1 112 ? -3.636 -29.522 -14.815 1.00 46.12 112 SER A CA 1
ATOM 844 C C . SER A 1 112 ? -3.907 -29.238 -13.338 1.00 46.12 112 SER A C 1
ATOM 846 O O . SER A 1 112 ? -3.394 -29.905 -12.438 1.00 46.12 112 SER A O 1
ATOM 848 N N . VAL A 1 113 ? -4.823 -28.296 -13.108 1.00 55.47 113 VAL A N 1
ATOM 849 C CA . VAL A 1 113 ? -5.461 -28.019 -11.820 1.00 55.47 113 VAL A CA 1
ATOM 850 C C . VAL A 1 113 ? -6.137 -29.290 -11.295 1.00 55.47 113 VAL A C 1
ATOM 852 O O . VAL A 1 113 ? -7.225 -29.648 -11.735 1.00 55.47 113 VAL A O 1
ATOM 855 N N . THR A 1 114 ? -5.514 -29.937 -10.312 1.00 49.09 114 THR A N 1
ATOM 856 C CA . THR A 1 114 ? -6.125 -31.020 -9.527 1.00 49.09 114 THR A CA 1
ATOM 857 C C . THR A 1 114 ? -5.821 -30.745 -8.057 1.00 49.09 114 THR A C 1
ATOM 859 O O . THR A 1 114 ? -4.840 -31.228 -7.505 1.00 49.09 114 THR A O 1
ATOM 862 N N . GLY A 1 115 ? -6.597 -29.854 -7.435 1.00 47.56 115 GLY A N 1
ATOM 863 C CA . GLY A 1 115 ? -6.334 -29.458 -6.044 1.00 47.56 115 GLY A CA 1
ATOM 864 C C . GLY A 1 115 ? -7.231 -28.377 -5.441 1.00 47.56 115 GLY A C 1
ATOM 865 O O . GLY A 1 115 ? -7.111 -28.094 -4.253 1.00 47.56 115 GLY A O 1
ATOM 866 N N . LEU A 1 116 ? -8.163 -27.786 -6.197 1.00 54.75 116 LEU A N 1
ATOM 867 C CA . LEU A 1 116 ? -9.253 -26.996 -5.614 1.00 54.75 116 LEU A CA 1
ATOM 868 C C . LEU A 1 116 ? -10.357 -27.945 -5.137 1.00 54.75 116 LEU A C 1
ATOM 870 O O . LEU A 1 116 ? -11.320 -28.205 -5.850 1.00 54.75 116 LEU A O 1
ATOM 874 N N . GLY A 1 117 ? -10.181 -28.512 -3.945 1.00 53.91 117 GLY A N 1
ATOM 875 C CA . GLY A 1 117 ? -11.095 -29.531 -3.434 1.00 53.91 117 GLY A CA 1
ATOM 876 C C . GLY A 1 117 ? -10.917 -29.861 -1.959 1.00 53.91 117 GLY A C 1
ATOM 877 O O . GLY A 1 117 ? -10.937 -31.031 -1.599 1.00 53.91 117 GLY A O 1
ATOM 878 N N . ALA A 1 118 ? -10.749 -28.858 -1.098 1.00 49.16 118 ALA A N 1
ATOM 879 C CA . ALA A 1 118 ? -11.003 -29.026 0.330 1.00 49.16 118 ALA A CA 1
ATOM 880 C C . ALA A 1 118 ? -11.755 -27.792 0.854 1.00 49.16 118 ALA A C 1
ATOM 882 O O . ALA A 1 118 ? -11.175 -26.703 0.900 1.00 49.16 118 ALA A O 1
ATOM 883 N N . PRO A 1 119 ? -13.045 -27.914 1.218 1.00 49.38 119 PRO A N 1
ATOM 884 C CA . PRO A 1 119 ? -13.767 -26.829 1.852 1.00 49.38 119 PRO A CA 1
ATOM 885 C C . PRO A 1 119 ? -13.249 -26.707 3.285 1.00 49.38 119 PRO A C 1
ATOM 887 O O . PRO A 1 119 ? -13.470 -27.591 4.109 1.00 49.38 119 PRO A O 1
ATOM 890 N N . LEU A 1 120 ? -12.589 -25.598 3.619 1.00 51.50 120 LEU A N 1
ATOM 891 C CA . LEU A 1 120 ? -12.372 -25.212 5.017 1.00 51.50 120 LEU A CA 1
ATOM 892 C C . LEU A 1 120 ? -13.683 -24.650 5.591 1.00 51.50 120 LEU A C 1
ATOM 894 O O . LEU A 1 120 ? -13.786 -23.493 5.980 1.00 51.50 120 LEU A O 1
ATOM 898 N N . GLY A 1 121 ? -14.709 -25.500 5.589 1.00 53.91 121 GLY A N 1
ATOM 899 C CA . GLY A 1 121 ? -15.905 -25.388 6.403 1.00 53.91 121 GLY A CA 1
ATOM 900 C C . GLY A 1 121 ? -15.743 -26.318 7.598 1.00 53.91 121 GLY A C 1
ATOM 901 O O . GLY A 1 121 ? -16.073 -27.496 7.522 1.00 53.91 121 GLY A O 1
ATOM 902 N N . GLY A 1 122 ? -15.210 -25.786 8.696 1.00 46.62 122 GLY A N 1
ATOM 903 C CA . GLY A 1 122 ? -15.201 -26.421 10.012 1.00 46.62 122 GLY A CA 1
ATOM 904 C C . GLY A 1 122 ? -15.490 -25.352 11.070 1.00 46.62 122 GLY A C 1
ATOM 905 O O . GLY A 1 122 ? -14.889 -24.279 11.002 1.00 46.62 122 GLY A O 1
ATOM 906 N N . PRO A 1 123 ? -16.440 -25.568 11.998 1.00 46.53 123 PRO A N 1
ATOM 907 C CA . PRO A 1 123 ? -17.055 -24.487 12.756 1.00 46.53 123 PRO A CA 1
ATOM 908 C C . PRO A 1 123 ? -16.127 -23.999 13.871 1.00 46.53 123 PRO A C 1
ATOM 910 O O . PRO A 1 123 ? -15.866 -24.713 14.838 1.00 46.53 123 PRO A O 1
ATOM 913 N N . MET A 1 124 ? -15.699 -22.739 13.800 1.00 49.28 124 MET A N 1
ATOM 914 C CA . MET A 1 124 ? -15.256 -22.006 14.987 1.00 49.28 124 MET A CA 1
ATOM 915 C C . MET A 1 124 ? -16.480 -21.650 15.837 1.00 49.28 124 MET A C 1
ATOM 917 O O . MET A 1 124 ? -16.948 -20.517 15.855 1.00 49.28 124 MET A O 1
ATOM 921 N N . ALA A 1 125 ? -17.024 -22.651 16.525 1.00 53.62 125 ALA A N 1
ATOM 922 C CA . ALA A 1 125 ? -18.129 -22.511 17.461 1.00 53.62 125 ALA A CA 1
ATOM 923 C C . ALA A 1 125 ? -17.714 -23.058 18.830 1.00 53.62 125 ALA A C 1
ATOM 925 O O . ALA A 1 125 ? -18.096 -24.166 19.195 1.00 53.62 125 ALA A O 1
ATOM 926 N N . ARG A 1 126 ? -16.908 -22.292 19.580 1.00 53.16 126 ARG A N 1
ATOM 927 C CA . ARG A 1 126 ? -16.891 -22.301 21.059 1.00 53.16 126 ARG A CA 1
ATOM 928 C C . ARG A 1 126 ? -15.853 -21.330 21.617 1.00 53.16 126 ARG A C 1
ATOM 930 O O . ARG A 1 126 ? -14.704 -21.696 21.817 1.00 53.16 126 ARG A O 1
ATOM 937 N N . ALA A 1 127 ? -16.293 -20.109 21.908 1.00 50.66 127 ALA A N 1
ATOM 938 C CA . ALA A 1 127 ? -15.779 -19.288 23.011 1.00 50.66 127 ALA A CA 1
ATOM 939 C C . ALA A 1 127 ? -16.692 -18.065 23.241 1.00 50.66 127 ALA A C 1
ATOM 941 O O . ALA A 1 127 ? -16.234 -16.938 23.379 1.00 50.66 127 ALA A O 1
ATOM 942 N N . GLN A 1 128 ? -18.009 -18.267 23.262 1.00 55.16 128 GLN A N 1
ATOM 943 C CA . GLN A 1 128 ? -18.950 -17.294 23.815 1.00 55.16 128 GLN A CA 1
ATOM 944 C C . GLN A 1 128 ? -19.562 -17.957 25.038 1.00 55.16 128 GLN A C 1
ATOM 946 O O . GLN A 1 128 ? -20.355 -18.871 24.877 1.00 55.16 128 GLN A O 1
ATOM 951 N N . HIS A 1 129 ? -19.084 -17.586 26.226 1.00 48.56 129 HIS A N 1
ATOM 952 C CA . HIS A 1 129 ? -19.790 -17.593 27.516 1.00 48.56 129 HIS A CA 1
ATOM 953 C C . HIS A 1 129 ? -18.773 -17.644 28.656 1.00 48.56 129 HIS A C 1
ATOM 955 O O . HIS A 1 129 ? -18.490 -18.710 29.186 1.00 48.56 129 HIS A O 1
ATOM 961 N N . ALA A 1 130 ? -18.241 -16.482 29.039 1.00 51.25 130 ALA A N 1
ATOM 962 C CA . ALA A 1 130 ? -17.825 -16.200 30.416 1.00 51.25 130 ALA A CA 1
ATOM 963 C C . ALA A 1 130 ? -17.355 -14.740 30.535 1.00 51.25 130 ALA A C 1
ATOM 965 O O . ALA A 1 130 ? -16.158 -14.510 30.461 1.00 51.25 130 ALA A O 1
ATOM 966 N N . GLN A 1 131 ? -18.274 -13.769 30.692 1.00 52.09 131 GLN A N 1
ATOM 967 C CA . GLN A 1 131 ? -18.088 -12.568 31.553 1.00 52.09 131 GLN A CA 1
ATOM 968 C C . GLN A 1 131 ? -19.229 -11.525 31.477 1.00 52.09 131 GLN A C 1
ATOM 970 O O . GLN A 1 131 ? -18.994 -10.322 31.502 1.00 52.09 131 GLN A O 1
ATOM 975 N N . ASN A 1 132 ? -20.497 -11.948 31.480 1.00 51.97 132 ASN A N 1
ATOM 976 C CA . ASN A 1 132 ? -21.627 -11.019 31.633 1.00 51.97 132 ASN A CA 1
ATOM 977 C C . ASN A 1 132 ? -22.118 -10.996 33.088 1.00 51.97 132 ASN A C 1
ATOM 979 O O . ASN A 1 132 ? -23.099 -11.651 33.418 1.00 51.97 132 ASN A O 1
ATOM 983 N N . SER A 1 133 ? -21.445 -10.258 33.974 1.00 54.47 133 SER A N 1
ATOM 984 C CA . SER A 1 133 ? -22.043 -9.880 35.275 1.00 54.47 133 SER A CA 1
ATOM 985 C C . SER A 1 133 ? -21.383 -8.678 35.956 1.00 54.47 133 SER A C 1
ATOM 987 O O . SER A 1 133 ? -22.047 -7.981 36.721 1.00 54.47 133 SER A O 1
ATOM 989 N N . ALA A 1 134 ? -20.113 -8.379 35.657 1.00 55.47 134 ALA A N 1
ATOM 990 C CA . ALA A 1 134 ? -19.400 -7.265 36.290 1.00 55.47 134 ALA A CA 1
ATOM 991 C C . ALA A 1 134 ? -19.647 -5.907 35.597 1.00 55.47 134 ALA A C 1
ATOM 993 O O . ALA A 1 134 ? -19.898 -4.911 36.271 1.00 55.47 134 ALA A O 1
ATOM 994 N N . GLY A 1 135 ? -19.647 -5.863 34.257 1.00 53.75 135 GLY A N 1
ATOM 995 C CA . GLY A 1 135 ? -19.762 -4.606 33.499 1.00 53.75 135 GLY A CA 1
ATOM 996 C C . GLY A 1 135 ? -21.146 -3.947 33.566 1.00 53.75 135 GLY A C 1
ATOM 997 O O . GLY A 1 135 ? -21.249 -2.731 33.698 1.00 53.75 135 GLY A O 1
ATOM 998 N N . ALA A 1 136 ? -22.220 -4.744 33.559 1.00 56.22 136 ALA A N 1
ATOM 999 C CA . ALA A 1 136 ? -23.592 -4.229 33.598 1.00 56.22 136 ALA A CA 1
ATOM 1000 C C . ALA A 1 136 ? -23.933 -3.526 34.928 1.00 56.22 136 ALA A C 1
ATOM 1002 O O . ALA A 1 136 ? -24.693 -2.559 34.942 1.00 56.22 136 ALA A O 1
ATOM 1003 N N . ARG A 1 137 ? -23.336 -3.966 36.047 1.00 57.50 137 ARG A N 1
ATOM 1004 C CA . ARG A 1 137 ? -23.573 -3.364 37.372 1.00 57.50 137 ARG A CA 1
ATOM 1005 C C . ARG A 1 137 ? -22.876 -2.014 37.523 1.00 57.50 137 ARG A C 1
ATOM 1007 O O . ARG A 1 137 ? -23.446 -1.114 38.129 1.00 57.50 137 ARG A O 1
ATOM 1014 N N . ALA A 1 138 ? -21.689 -1.856 36.935 1.00 64.25 138 ALA A N 1
ATOM 1015 C CA . ALA A 1 138 ? -20.945 -0.599 36.972 1.00 64.25 138 ALA A CA 1
ATOM 1016 C C . ALA A 1 138 ? -21.634 0.500 36.144 1.00 64.25 138 ALA A C 1
ATOM 1018 O O . ALA A 1 138 ? -21.778 1.624 36.618 1.00 64.25 138 ALA A O 1
ATOM 1019 N N . VAL A 1 139 ? -22.136 0.165 34.949 1.00 70.94 139 VAL A N 1
ATOM 1020 C CA . VAL A 1 139 ? -22.862 1.125 34.099 1.00 70.94 139 VAL A CA 1
ATOM 1021 C C . VAL A 1 139 ? -24.184 1.550 34.748 1.00 70.94 139 VAL A C 1
ATOM 1023 O O . VAL A 1 139 ? -24.491 2.739 34.770 1.00 70.94 139 VAL A O 1
ATOM 1026 N N . GLY A 1 140 ? -24.928 0.616 35.355 1.00 70.69 140 GLY A N 1
ATOM 1027 C CA . GLY A 1 140 ? -26.160 0.939 36.085 1.00 70.69 140 GLY A CA 1
ATOM 1028 C C . GLY A 1 140 ? -25.937 1.873 37.282 1.00 70.69 140 GLY A C 1
ATOM 1029 O O . GLY A 1 140 ? -26.737 2.776 37.510 1.00 70.69 140 GLY A O 1
ATOM 1030 N N . LEU A 1 141 ? -24.824 1.709 38.008 1.00 76.75 141 LEU A N 1
ATOM 1031 C CA . LEU A 1 141 ? -24.450 2.580 39.129 1.00 76.75 141 LEU A CA 1
ATOM 1032 C C . LEU A 1 141 ? -24.108 4.001 38.672 1.00 76.75 141 LEU A C 1
ATOM 1034 O O . LEU A 1 141 ? -24.540 4.963 39.301 1.00 76.75 141 LEU A O 1
ATOM 1038 N N . ILE A 1 142 ? -23.370 4.137 37.568 1.00 80.94 142 ILE A N 1
ATOM 1039 C CA . ILE A 1 142 ? -22.969 5.445 37.032 1.00 80.94 142 ILE A CA 1
ATOM 1040 C C . ILE A 1 142 ? -24.184 6.195 36.479 1.00 80.94 142 ILE A C 1
ATOM 1042 O O . ILE A 1 142 ? -24.375 7.364 36.808 1.00 80.94 142 ILE A O 1
ATOM 1046 N N . VAL A 1 143 ? -25.035 5.524 35.693 1.00 82.06 143 VAL A N 1
ATOM 1047 C CA . VAL A 1 143 ? -26.267 6.130 35.162 1.00 82.06 143 VAL A CA 1
ATOM 1048 C C . VAL A 1 143 ? -27.205 6.515 36.305 1.00 82.06 143 VAL A C 1
ATOM 1050 O O . VAL A 1 143 ? -27.688 7.643 36.324 1.00 82.06 143 VAL A O 1
ATOM 1053 N N . GLY A 1 144 ? -27.380 5.634 37.298 1.00 82.56 144 GLY A N 1
ATOM 1054 C CA . GLY A 1 144 ? -28.190 5.893 38.489 1.00 82.56 144 GLY A CA 1
ATOM 1055 C C . GLY A 1 144 ? -27.705 7.102 39.292 1.00 82.56 144 GLY A C 1
ATOM 1056 O O . GLY A 1 144 ? -28.505 7.978 39.621 1.00 82.56 144 GLY A O 1
ATOM 1057 N N . LEU A 1 145 ? -26.395 7.198 39.545 1.00 86.19 145 LEU A N 1
ATOM 1058 C CA . LEU A 1 145 ? -25.783 8.326 40.252 1.00 86.19 145 LEU A CA 1
ATOM 1059 C C . LEU A 1 145 ? -25.979 9.644 39.492 1.00 86.19 145 LEU A C 1
ATOM 1061 O O . LEU A 1 145 ? -26.303 10.660 40.103 1.00 86.19 145 LEU A O 1
ATOM 1065 N N . PHE A 1 146 ? -25.837 9.625 38.164 1.00 86.69 146 PHE A N 1
ATOM 1066 C CA . PHE A 1 146 ? -26.011 10.814 37.331 1.00 86.69 146 PHE A CA 1
ATOM 1067 C C . PHE A 1 146 ? -27.470 11.283 37.304 1.00 86.69 146 PHE A C 1
ATOM 1069 O O . PHE A 1 146 ? -27.737 12.470 37.476 1.00 86.69 146 PHE A O 1
ATOM 1076 N N . THR A 1 147 ? -28.429 10.358 37.177 1.00 81.62 147 THR A N 1
ATOM 1077 C CA . THR A 1 147 ? -29.859 10.688 37.277 1.00 81.62 147 THR A CA 1
ATOM 1078 C C . THR A 1 147 ? -30.245 11.202 38.663 1.00 81.62 147 THR A C 1
ATOM 1080 O O . THR A 1 147 ? -31.035 12.141 38.757 1.00 81.62 147 THR A O 1
ATOM 1083 N N . LEU A 1 148 ? -29.670 10.649 39.738 1.00 80.94 148 LEU A N 1
ATOM 1084 C CA . LEU A 1 148 ? -29.942 11.091 41.109 1.00 80.94 148 LEU A CA 1
ATOM 1085 C C . LEU A 1 148 ? -29.397 12.503 41.363 1.00 80.94 148 LEU A C 1
ATOM 1087 O O . LEU A 1 148 ? -30.113 13.357 41.879 1.00 80.94 148 LEU A O 1
ATOM 1091 N N . LEU A 1 149 ? -28.157 12.771 40.940 1.00 80.31 149 LEU A N 1
ATOM 1092 C CA . LEU A 1 149 ? -27.537 14.095 41.038 1.00 80.31 149 LEU A CA 1
ATOM 1093 C C . LEU A 1 149 ? -28.311 15.140 40.228 1.00 80.31 149 LEU A C 1
ATOM 1095 O O . LEU A 1 149 ? -28.593 16.222 40.737 1.00 80.31 149 LEU A O 1
ATOM 1099 N N . PHE A 1 150 ? -28.715 14.802 39.002 1.00 83.94 150 PHE A N 1
ATOM 1100 C CA . PHE A 1 150 ? -29.478 15.711 38.149 1.00 83.94 150 PHE A CA 1
ATOM 1101 C C . PHE A 1 150 ? -30.871 16.009 38.727 1.00 83.94 150 PHE A C 1
ATOM 1103 O O . PHE A 1 150 ? -31.291 17.163 38.757 1.00 83.94 150 PHE A O 1
ATOM 1110 N N . THR A 1 151 ? -31.556 14.998 39.274 1.00 78.44 151 THR A N 1
ATOM 1111 C CA . THR A 1 151 ? -32.883 15.165 39.897 1.00 78.44 151 THR A CA 1
ATOM 1112 C C . THR A 1 151 ? -32.807 15.952 41.210 1.00 78.44 151 THR A C 1
ATOM 1114 O O . THR A 1 151 ? -33.671 16.793 41.459 1.00 78.44 151 THR A O 1
ATOM 1117 N N . CYS A 1 152 ? -31.759 15.758 42.023 1.00 74.06 152 CYS A N 1
ATOM 1118 C CA . CYS A 1 152 ? -31.516 16.556 43.233 1.00 74.06 152 CYS A CA 1
ATOM 1119 C C . CYS A 1 152 ? -31.186 18.020 42.914 1.00 74.06 152 CYS A C 1
ATOM 1121 O O . CYS A 1 152 ? -31.705 18.919 43.571 1.00 74.06 152 CYS A O 1
ATOM 1123 N N . CYS A 1 153 ? -30.370 18.288 41.889 1.00 71.56 153 CYS A N 1
ATOM 1124 C CA . CYS A 1 153 ? -30.093 19.662 41.461 1.00 71.56 153 CYS A CA 1
ATOM 1125 C C . CYS A 1 153 ? -31.352 20.364 40.943 1.00 71.56 153 CYS A C 1
ATOM 1127 O O . CYS A 1 153 ? -31.566 21.533 41.252 1.00 71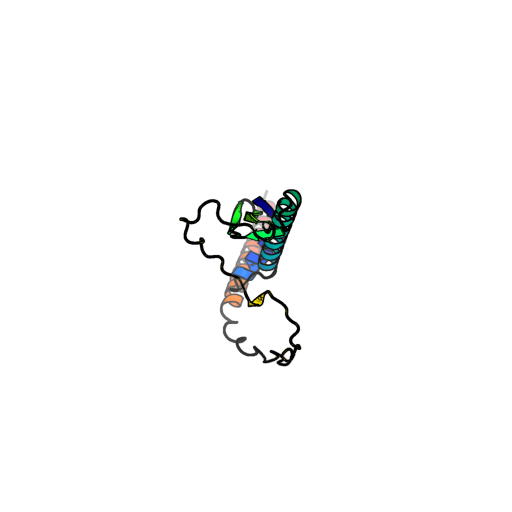.56 153 CYS A O 1
ATOM 1129 N N . LEU A 1 154 ? -32.204 19.656 40.195 1.00 68.25 154 LEU A N 1
ATOM 1130 C CA . LEU A 1 154 ? -33.424 20.238 39.636 1.00 68.25 154 LEU A CA 1
ATOM 1131 C C . LEU A 1 154 ? -34.483 20.517 40.711 1.00 68.25 154 LEU A C 1
ATOM 1133 O O . LEU A 1 154 ? -35.171 21.528 40.639 1.00 68.25 154 LEU A O 1
ATOM 1137 N N . SER A 1 155 ? -34.586 19.664 41.733 1.00 67.94 155 SER A N 1
ATOM 1138 C CA . SER A 1 155 ? -35.529 19.853 42.846 1.00 67.94 155 SER A CA 1
ATOM 1139 C C . SER A 1 155 ? -35.029 20.830 43.921 1.00 67.94 155 SER A C 1
ATOM 1141 O O . SER A 1 155 ? -35.851 21.473 44.568 1.00 67.94 155 SER A O 1
ATOM 1143 N N . GLY A 1 156 ? -33.712 21.021 44.071 1.00 61.03 156 GLY A N 1
ATOM 1144 C CA . GLY A 1 156 ? -33.121 22.021 44.972 1.00 61.03 156 GLY A CA 1
ATOM 1145 C C . GLY A 1 156 ? -33.126 23.461 44.436 1.00 61.03 156 GLY A C 1
ATOM 1146 O O . GLY A 1 156 ? -33.102 24.401 45.227 1.00 61.03 156 GLY A O 1
ATOM 1147 N N . LEU A 1 157 ? -33.196 23.656 43.113 1.00 55.69 157 LEU A N 1
ATOM 1148 C CA . L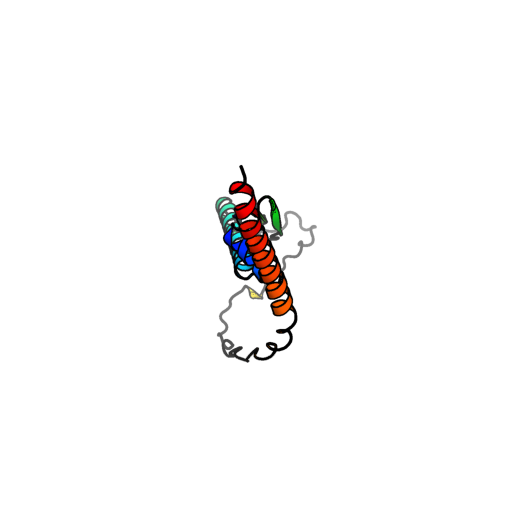EU A 1 157 ? -33.209 24.993 42.499 1.00 55.69 157 LEU A CA 1
ATOM 1149 C C . LEU A 1 157 ? -34.587 25.681 42.562 1.00 55.69 157 LEU A C 1
ATOM 1151 O O . LEU A 1 157 ? -34.673 26.906 42.581 1.00 55.69 157 LEU A O 1
ATOM 1155 N N . ILE A 1 158 ? -35.667 24.896 42.603 1.00 57.44 158 ILE A N 1
ATOM 1156 C CA . ILE A 1 158 ? -37.053 25.388 42.585 1.00 57.44 158 ILE A CA 1
ATOM 1157 C C . ILE A 1 158 ? -37.447 26.134 43.882 1.00 57.44 158 ILE A C 1
ATOM 1159 O O . ILE A 1 158 ? -38.032 27.210 43.766 1.00 57.44 158 ILE A O 1
ATOM 1163 N N . PRO A 1 159 ? -37.120 25.666 45.108 1.00 55.53 159 PRO A N 1
ATOM 1164 C CA . PRO A 1 159 ? -37.479 26.396 46.328 1.00 55.53 159 PRO A CA 1
ATOM 1165 C C . PRO A 1 159 ? -36.635 27.659 46.572 1.00 55.53 159 PRO A C 1
ATOM 1167 O O . PRO A 1 159 ? -37.077 28.531 47.311 1.00 55.53 159 PRO A O 1
ATOM 1170 N N . PHE A 1 160 ? -35.459 27.800 45.945 1.00 56.19 160 PHE A N 1
ATOM 1171 C CA . PHE A 1 160 ? -34.595 28.980 46.114 1.00 56.19 160 PHE A CA 1
ATOM 1172 C C . PHE A 1 160 ? -35.066 30.193 45.291 1.00 56.19 160 PHE A C 1
ATOM 1174 O O . PHE A 1 160 ? -34.900 31.330 45.719 1.00 56.19 160 PHE A O 1
ATOM 1181 N N . LEU A 1 161 ? -35.716 29.966 44.143 1.00 54.66 161 LEU A N 1
ATOM 1182 C CA . LEU A 1 161 ? -36.312 31.031 43.321 1.00 54.66 161 LEU A CA 1
ATOM 1183 C C . LEU A 1 161 ? -37.725 31.443 43.769 1.00 54.66 161 LEU A C 1
ATOM 1185 O O . LEU A 1 161 ? -38.251 32.429 43.270 1.00 54.66 161 LEU A O 1
ATOM 1189 N N . ALA A 1 162 ? -38.336 30.715 44.709 1.00 54.34 162 ALA A N 1
ATOM 1190 C CA . ALA A 1 162 ? -39.644 31.050 45.280 1.00 54.34 162 ALA A CA 1
ATOM 1191 C C . ALA A 1 162 ? -39.554 31.932 46.545 1.00 54.34 162 ALA A C 1
ATOM 1193 O O . ALA A 1 162 ? -40.583 32.233 47.150 1.00 54.34 162 ALA A O 1
ATOM 1194 N N . GLN A 1 163 ? -38.341 32.321 46.963 1.00 58.34 163 GLN A N 1
ATOM 1195 C CA . GLN A 1 163 ? -38.085 33.111 48.176 1.00 58.34 163 GLN A CA 1
ATOM 1196 C C . GLN A 1 163 ? -37.348 34.445 47.927 1.00 58.34 163 GLN A C 1
ATOM 1198 O O . GLN A 1 163 ? -36.897 35.068 48.890 1.00 58.34 163 GLN A O 1
ATOM 1203 N N . GLN A 1 164 ? -37.255 34.897 46.669 1.00 51.88 164 GLN A N 1
ATOM 1204 C CA . GLN A 1 164 ? -36.882 36.274 46.307 1.00 51.88 164 GLN A CA 1
ATOM 1205 C C . GLN A 1 164 ? -38.075 37.034 45.738 1.00 51.88 164 GLN A C 1
ATOM 1207 O O . GLN A 1 164 ? -38.811 36.438 44.922 1.00 51.88 164 GLN A O 1
#

Nearest PDB structures (foldseek):
 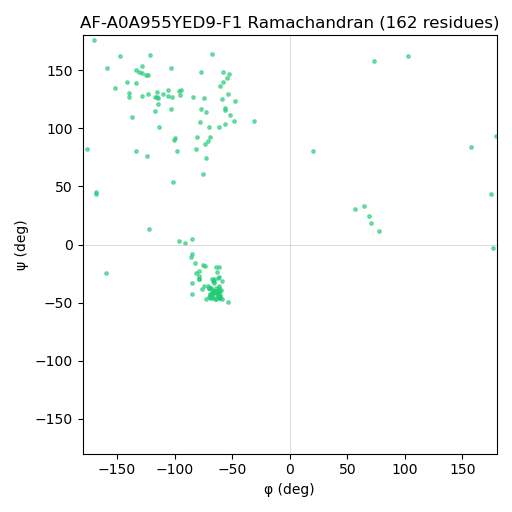 1vr4-assembly1_B  TM=9.024E-01  e=2.709E-03  Bacillus cereus ATCC 14579
  2gtc-assembly1_E  TM=7.145E-01  e=3.078E-03  Bacillus cereus ATCC 14579
  1vr4-assembly1_C  TM=8.045E-01  e=2.700E-02  Bacillus cereus ATCC 14579
  1vr4-assembly1_E  TM=7.638E-01  e=4.797E-02  Bacillus cereus ATCC 14579
  1sqe-assembly1_A  TM=4.092E-01  e=4.194E+00  Staphylococcus aureus